Protein AF-A0A941BBT6-F1 (afdb_monomer)

Structure (mmCIF, N/CA/C/O backbone):
data_AF-A0A941BBT6-F1
#
_entry.id   AF-A0A941BBT6-F1
#
loop_
_atom_site.group_PDB
_atom_site.id
_atom_site.type_symbol
_atom_site.label_atom_id
_atom_site.label_alt_id
_atom_site.label_comp_id
_atom_site.label_asym_id
_atom_site.label_entity_id
_atom_site.label_seq_id
_atom_site.pdbx_PDB_ins_code
_atom_site.Cartn_x
_atom_site.Cartn_y
_atom_site.Cartn_z
_atom_site.occupancy
_atom_site.B_iso_or_equiv
_atom_site.auth_seq_id
_atom_site.auth_comp_id
_atom_site.auth_asym_id
_atom_site.auth_atom_id
_atom_site.pdbx_PDB_model_num
ATOM 1 N N . MET A 1 1 ? -10.716 -25.939 -9.900 1.00 38.97 1 MET A N 1
ATOM 2 C CA . MET A 1 1 ? -11.541 -24.718 -10.012 1.00 38.97 1 MET A CA 1
ATOM 3 C C . MET A 1 1 ? -10.768 -23.568 -9.380 1.00 38.97 1 MET A C 1
ATOM 5 O O . MET A 1 1 ? -10.676 -23.561 -8.158 1.00 38.97 1 MET A O 1
ATOM 9 N N . PRO A 1 2 ? -10.137 -22.653 -10.133 1.00 41.41 2 PRO A N 1
ATOM 10 C CA . PRO A 1 2 ? -9.579 -21.459 -9.519 1.00 41.41 2 PRO A CA 1
ATOM 11 C C . PRO A 1 2 ? -10.737 -20.500 -9.250 1.00 41.41 2 PRO A C 1
ATOM 13 O O . PRO A 1 2 ? -11.488 -20.147 -10.160 1.00 41.41 2 PRO A O 1
ATOM 16 N N . ALA A 1 3 ? -10.931 -20.141 -7.984 1.00 38.31 3 ALA A N 1
ATOM 17 C CA . ALA A 1 3 ? -11.857 -19.087 -7.617 1.00 38.31 3 ALA A CA 1
ATOM 18 C C . ALA A 1 3 ? -11.416 -17.813 -8.347 1.00 38.31 3 ALA A C 1
ATOM 20 O O . ALA A 1 3 ? -10.337 -17.286 -8.084 1.00 38.31 3 ALA A O 1
ATOM 21 N N . THR A 1 4 ? -12.227 -17.352 -9.299 1.00 43.25 4 THR A N 1
ATOM 22 C CA . THR A 1 4 ? -12.082 -16.028 -9.906 1.00 43.25 4 THR A CA 1
ATOM 23 C C . THR A 1 4 ? -11.907 -15.012 -8.782 1.00 43.25 4 THR A C 1
ATOM 25 O O . THR A 1 4 ? -12.713 -15.059 -7.841 1.00 43.25 4 THR A O 1
ATOM 28 N N . PRO A 1 5 ? -10.904 -14.116 -8.836 1.00 41.47 5 PRO A N 1
ATOM 29 C CA . PRO A 1 5 ? -10.801 -13.039 -7.866 1.00 41.47 5 PRO A CA 1
ATOM 30 C C . PRO A 1 5 ? -12.122 -12.284 -7.937 1.00 41.47 5 PRO A C 1
ATOM 32 O O . PRO A 1 5 ? -12.458 -11.693 -8.964 1.00 41.47 5 PRO A O 1
ATOM 35 N N . ARG A 1 6 ? -12.944 -12.427 -6.889 1.00 46.12 6 ARG A N 1
ATOM 36 C CA . ARG A 1 6 ? -14.226 -11.740 -6.824 1.00 46.12 6 ARG A CA 1
ATOM 37 C C . ARG A 1 6 ? -13.885 -10.270 -6.923 1.00 46.12 6 ARG A C 1
ATOM 39 O O . ARG A 1 6 ? -13.145 -9.766 -6.084 1.00 46.12 6 ARG A O 1
ATOM 46 N N . TYR A 1 7 ? -14.373 -9.648 -7.988 1.00 41.75 7 TYR A N 1
ATOM 47 C CA . TYR A 1 7 ? -14.387 -8.213 -8.182 1.00 41.75 7 TYR A CA 1
ATOM 48 C C . TYR A 1 7 ? -14.845 -7.579 -6.867 1.00 41.75 7 TYR A C 1
ATOM 50 O O . TY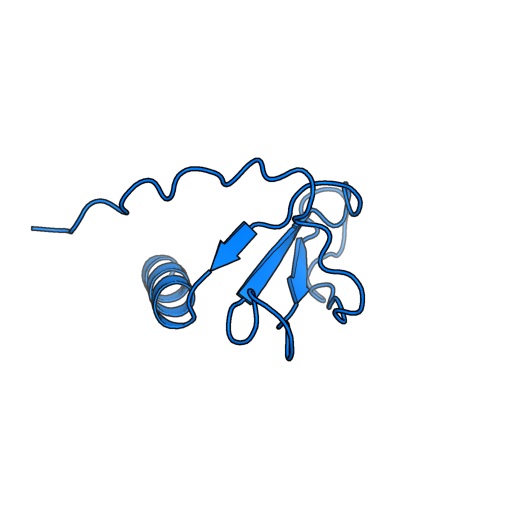R A 1 7 ? -16.024 -7.634 -6.517 1.00 41.75 7 TYR A O 1
ATOM 58 N N . VAL A 1 8 ? -13.886 -7.092 -6.080 1.00 51.00 8 VAL A N 1
ATOM 59 C CA . VAL A 1 8 ? -14.181 -6.289 -4.902 1.00 51.00 8 VAL A CA 1
ATOM 60 C C . VAL A 1 8 ? -14.693 -4.994 -5.509 1.00 51.00 8 VAL A C 1
ATOM 62 O O . VAL A 1 8 ? -13.935 -4.390 -6.274 1.00 51.00 8 VAL A O 1
ATOM 65 N N . PRO A 1 9 ? -15.959 -4.601 -5.278 1.00 39.59 9 PRO A N 1
ATOM 66 C CA . PRO A 1 9 ? -16.462 -3.349 -5.807 1.00 39.59 9 PRO A CA 1
ATOM 67 C C . PRO A 1 9 ? -15.468 -2.293 -5.366 1.00 39.59 9 PRO A C 1
ATOM 69 O O . PRO A 1 9 ? -15.227 -2.146 -4.162 1.00 39.59 9 PRO A O 1
ATOM 72 N N . SER A 1 10 ? -14.827 -1.647 -6.341 1.00 43.47 10 SER A N 1
ATOM 73 C CA . SER A 1 10 ? -14.001 -0.478 -6.109 1.00 43.47 10 SER A CA 1
ATOM 74 C C . SER A 1 10 ? -14.859 0.436 -5.260 1.00 43.47 10 SER A C 1
ATOM 76 O O . SER A 1 10 ? -15.865 0.972 -5.722 1.00 43.47 10 SER A O 1
ATOM 78 N N . SER A 1 11 ? -14.542 0.490 -3.971 1.00 43.47 11 SER A N 1
ATOM 79 C CA . SER A 1 11 ? -15.232 1.362 -3.050 1.00 43.47 11 SER A CA 1
ATOM 80 C C . SER A 1 11 ? -14.735 2.743 -3.416 1.00 43.47 11 SER A C 1
ATOM 82 O O . SER A 1 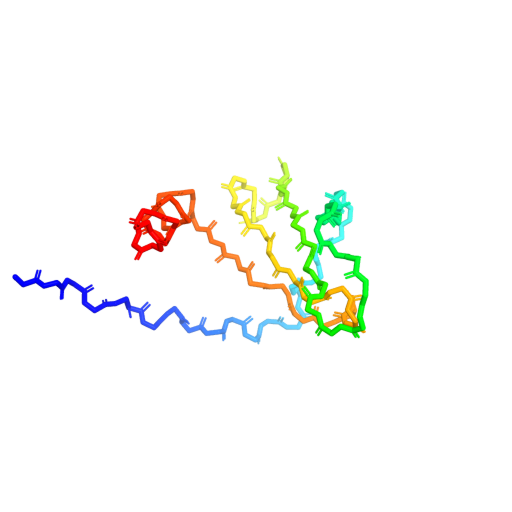11 ? -13.786 3.248 -2.827 1.00 43.47 11 SER A O 1
ATOM 84 N N . THR A 1 12 ? -15.362 3.338 -4.429 1.00 44.59 12 THR A N 1
ATOM 85 C CA . THR A 1 12 ? -15.369 4.775 -4.668 1.00 44.59 12 THR A CA 1
ATOM 86 C C . THR A 1 12 ? -16.152 5.391 -3.512 1.00 44.59 12 THR A C 1
ATOM 88 O O . THR A 1 12 ? -17.255 5.899 -3.665 1.00 44.59 12 THR A O 1
ATOM 91 N N . HIS A 1 13 ? -15.609 5.253 -2.305 1.00 47.09 13 HIS A N 1
ATOM 92 C CA . HIS A 1 13 ? -15.929 6.123 -1.203 1.00 47.09 13 HIS A CA 1
ATOM 93 C C . HIS A 1 13 ? -14.980 7.312 -1.349 1.00 47.09 13 HIS A C 1
ATOM 95 O O . HIS A 1 13 ? -13.765 7.096 -1.388 1.00 47.09 13 HIS A O 1
ATOM 101 N N . PRO A 1 14 ? -15.479 8.558 -1.376 1.00 44.84 14 PRO A N 1
ATOM 102 C CA . PRO A 1 14 ? -14.653 9.770 -1.355 1.00 44.84 14 PRO A CA 1
ATOM 103 C C . PRO A 1 14 ? -13.866 9.957 -0.031 1.00 44.84 14 PRO A C 1
ATOM 105 O O . PRO A 1 14 ? -13.533 11.068 0.359 1.00 44.84 14 PRO A O 1
ATOM 108 N N . SER A 1 15 ? -13.557 8.866 0.678 1.00 47.44 15 SER A N 1
ATOM 109 C CA . SER A 1 15 ? -12.938 8.818 2.006 1.00 47.44 15 SER A CA 1
ATOM 110 C C . SER A 1 15 ? -11.777 7.819 2.091 1.00 47.44 15 SER A C 1
ATOM 112 O O . SER A 1 15 ? -11.249 7.599 3.176 1.00 47.44 15 SER A O 1
ATOM 114 N N . ALA A 1 16 ? -11.328 7.229 0.974 1.00 55.97 16 ALA A N 1
ATOM 115 C CA . ALA A 1 16 ? -10.122 6.387 0.929 1.00 55.97 16 ALA A CA 1
ATOM 116 C C . ALA A 1 16 ? -8.812 7.191 1.088 1.00 55.97 16 ALA A C 1
ATOM 118 O O . ALA A 1 16 ? -7.730 6.716 0.741 1.00 55.97 16 ALA A O 1
ATOM 119 N N . HIS A 1 17 ? -8.885 8.408 1.629 1.00 59.94 17 HIS A N 1
ATOM 120 C CA . HIS A 1 17 ? -7.707 9.071 2.141 1.00 59.94 17 HIS A CA 1
ATOM 121 C C . HIS A 1 17 ? -7.252 8.325 3.396 1.00 59.94 17 HIS A C 1
ATOM 123 O O . HIS A 1 17 ? -7.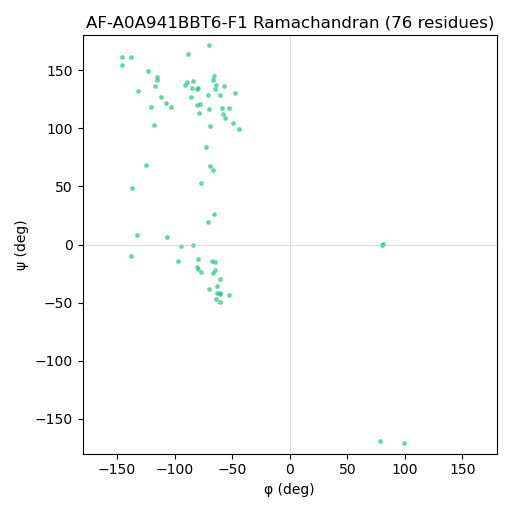804 8.469 4.486 1.00 59.94 17 HIS A O 1
ATOM 129 N N . LEU A 1 18 ? -6.216 7.510 3.220 1.00 64.81 18 LEU A N 1
ATOM 130 C CA . LEU A 1 18 ? -5.452 6.879 4.290 1.00 64.81 18 LEU A CA 1
ATOM 131 C C . LEU A 1 18 ? -4.650 7.957 5.043 1.00 64.81 18 LEU A C 1
ATOM 133 O O . LEU A 1 18 ? -3.426 8.047 4.937 1.00 64.81 18 LEU A O 1
ATOM 137 N N . HIS A 1 19 ? -5.365 8.832 5.752 1.00 65.44 19 HIS A N 1
ATOM 138 C CA . HIS A 1 19 ? -4.796 9.898 6.564 1.00 65.44 19 HIS A CA 1
ATOM 139 C C . HIS A 1 19 ? -4.002 9.295 7.729 1.00 65.44 19 HIS A C 1
ATOM 141 O O . HIS A 1 19 ? -4.467 8.376 8.396 1.00 65.44 19 HIS A O 1
ATOM 147 N N . GLY A 1 20 ? -2.793 9.807 7.966 1.00 71.25 20 GLY A N 1
ATOM 148 C CA . GLY A 1 20 ? -1.936 9.366 9.073 1.00 71.25 20 GLY A CA 1
ATOM 149 C C . GLY A 1 20 ? -1.163 8.065 8.833 1.00 71.25 20 GLY A C 1
ATOM 150 O O . GLY A 1 20 ? -0.376 7.670 9.687 1.00 71.25 20 GLY A O 1
ATOM 151 N N . VAL A 1 21 ? -1.318 7.415 7.675 1.00 83.56 21 VAL A N 1
ATOM 152 C CA . VAL A 1 21 ? -0.591 6.174 7.385 1.00 83.56 21 VAL A CA 1
ATOM 153 C C . VAL A 1 21 ? 0.797 6.477 6.814 1.00 83.56 21 VAL A C 1
ATOM 155 O O . VAL A 1 21 ? 0.954 7.307 5.914 1.00 83.56 21 VAL A O 1
ATOM 158 N N . ARG A 1 22 ? 1.827 5.786 7.320 1.00 87.44 22 ARG A N 1
ATOM 159 C CA . ARG A 1 22 ? 3.200 5.922 6.817 1.00 87.44 22 ARG A CA 1
ATOM 160 C C . ARG A 1 22 ? 3.398 5.128 5.527 1.00 87.44 22 ARG A C 1
ATOM 162 O O . ARG A 1 22 ? 3.399 3.897 5.545 1.00 87.44 22 ARG A O 1
ATOM 169 N N . TRP A 1 23 ? 3.615 5.850 4.432 1.00 88.88 23 TRP A N 1
ATOM 170 C CA . TRP A 1 23 ? 3.924 5.284 3.122 1.00 88.88 23 TRP A CA 1
ATOM 171 C C . TRP A 1 23 ? 5.410 4.983 2.961 1.00 88.88 23 TRP A C 1
ATOM 173 O O . TRP A 1 23 ? 6.275 5.759 3.366 1.00 88.88 23 TRP A O 1
ATOM 183 N N . TRP A 1 24 ? 5.687 3.856 2.319 1.00 88.31 24 TR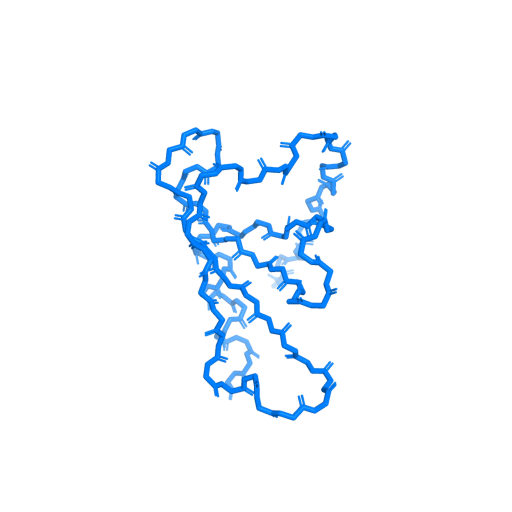P A N 1
ATOM 184 C CA . TRP A 1 24 ? 7.021 3.370 2.018 1.00 88.31 24 TRP A CA 1
ATOM 185 C C . TRP A 1 24 ? 7.184 3.224 0.521 1.00 88.31 24 TRP A C 1
ATOM 187 O O . TRP A 1 24 ? 6.501 2.418 -0.116 1.00 88.31 24 TRP A O 1
ATOM 197 N N . ARG A 1 25 ? 8.122 3.982 -0.032 1.00 85.44 25 ARG A N 1
ATOM 198 C CA . ARG A 1 25 ? 8.507 3.861 -1.431 1.00 85.44 25 ARG A CA 1
ATOM 199 C C . ARG A 1 25 ? 9.456 2.684 -1.609 1.00 85.44 25 ARG A C 1
ATOM 201 O O . ARG A 1 25 ? 10.406 2.528 -0.844 1.00 85.44 25 ARG A O 1
ATOM 208 N N . SER A 1 26 ? 9.223 1.872 -2.637 1.00 77.44 26 SER A N 1
ATOM 209 C CA . SER A 1 26 ? 10.141 0.783 -2.983 1.00 77.44 26 SER A CA 1
ATOM 210 C C . SER A 1 26 ? 11.504 1.331 -3.416 1.00 77.44 26 SER A C 1
ATOM 212 O O . SER A 1 26 ? 11.562 2.246 -4.238 1.00 77.44 26 SER A O 1
ATOM 214 N N . SER A 1 27 ? 12.598 0.723 -2.952 1.00 74.31 27 SER A N 1
ATOM 215 C CA . SER A 1 27 ? 13.966 1.039 -3.400 1.00 74.31 27 SER A CA 1
ATOM 216 C C . SER A 1 27 ? 14.220 0.701 -4.873 1.00 74.31 27 SER A C 1
ATOM 218 O O . SER A 1 27 ? 15.186 1.184 -5.452 1.00 74.31 27 SER A O 1
ATOM 220 N N . ARG A 1 28 ? 13.339 -0.096 -5.496 1.00 71.25 28 ARG A N 1
ATOM 221 C CA . ARG A 1 28 ? 13.343 -0.382 -6.941 1.00 71.25 28 ARG A CA 1
ATOM 222 C C . ARG A 1 28 ? 12.627 0.689 -7.766 1.00 71.25 28 ARG A C 1
ATOM 224 O O . ARG A 1 28 ? 12.569 0.577 -8.985 1.00 71.25 28 ARG A O 1
ATOM 231 N N . SER A 1 29 ? 12.097 1.723 -7.112 1.00 68.19 29 SER A N 1
ATOM 232 C CA . SER A 1 29 ? 11.539 2.919 -7.753 1.00 68.19 29 SER A CA 1
ATOM 233 C C . SER A 1 29 ? 12.668 3.847 -8.216 1.00 68.19 29 SER A C 1
ATOM 235 O O . SER A 1 29 ? 12.731 5.014 -7.834 1.00 68.19 29 SER A O 1
ATOM 237 N N . THR A 1 30 ? 13.609 3.298 -8.983 1.00 61.97 30 THR A N 1
ATOM 238 C CA . THR A 1 30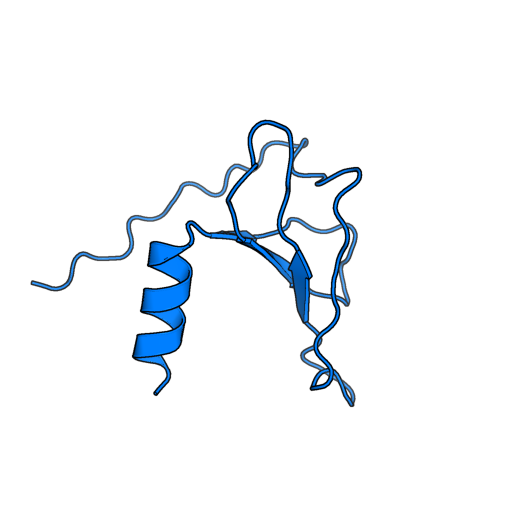 ? 14.728 4.014 -9.594 1.00 61.97 30 THR A CA 1
ATOM 239 C C . THR A 1 30 ? 14.458 4.130 -11.094 1.00 61.97 30 THR A C 1
ATOM 241 O O . THR A 1 30 ? 14.253 3.136 -11.786 1.00 61.97 30 THR A O 1
ATOM 244 N N . GLY A 1 31 ? 14.407 5.358 -11.613 1.00 63.34 31 GLY A N 1
ATOM 245 C CA . GLY A 1 31 ? 14.117 5.621 -13.027 1.00 63.34 31 GLY A CA 1
ATOM 246 C C . GLY A 1 31 ? 12.668 6.027 -13.318 1.00 63.34 31 GLY A C 1
ATOM 247 O O . GLY A 1 31 ? 11.900 6.363 -12.421 1.00 63.34 31 GLY A O 1
ATOM 248 N N . MET A 1 32 ? 12.322 6.078 -14.610 1.00 59.50 32 MET A N 1
ATOM 249 C CA . MET A 1 32 ? 11.297 7.009 -15.088 1.00 59.50 32 MET A CA 1
ATOM 250 C C . MET A 1 32 ? 9.837 6.593 -14.855 1.00 59.50 32 MET A C 1
ATOM 252 O O . MET A 1 32 ? 9.011 7.494 -14.901 1.00 59.50 32 MET A O 1
ATOM 256 N N . ASN A 1 33 ? 9.440 5.320 -14.642 1.00 60.09 33 ASN A N 1
ATOM 257 C CA . ASN A 1 33 ? 8.024 5.000 -14.924 1.00 60.09 33 ASN A CA 1
ATOM 258 C C . ASN A 1 33 ? 7.135 4.121 -14.032 1.00 60.09 33 ASN A C 1
ATOM 260 O O . ASN A 1 33 ? 5.932 4.212 -14.246 1.00 60.09 33 ASN A O 1
ATOM 264 N N . ASN A 1 34 ? 7.599 3.401 -13.008 1.00 66.00 34 ASN A N 1
ATOM 265 C CA . ASN A 1 34 ? 6.727 2.444 -12.286 1.00 66.00 34 ASN A CA 1
ATOM 266 C C . ASN A 1 34 ? 6.891 2.499 -10.757 1.00 66.00 34 ASN A C 1
ATOM 268 O O . ASN A 1 34 ? 7.120 1.481 -10.104 1.00 66.00 34 ASN A O 1
ATOM 272 N N . CYS A 1 35 ? 6.854 3.700 -10.185 1.00 83.50 35 CYS A N 1
ATOM 273 C CA . CYS A 1 35 ? 7.096 3.899 -8.759 1.00 83.50 35 CYS A CA 1
ATOM 274 C C . CYS A 1 35 ? 5.836 3.571 -7.951 1.00 83.50 35 CYS A C 1
ATOM 276 O O . CYS A 1 35 ? 4.812 4.231 -8.102 1.00 83.50 35 CYS A O 1
ATOM 278 N N . VAL A 1 36 ? 5.922 2.596 -7.050 1.00 86.00 36 VAL A N 1
ATOM 279 C CA . VAL A 1 36 ? 4.824 2.232 -6.145 1.00 86.00 36 VAL A CA 1
ATOM 280 C C . VAL A 1 36 ? 5.203 2.502 -4.695 1.00 86.00 36 VAL A C 1
ATOM 282 O O . VAL A 1 36 ? 6.350 2.311 -4.273 1.00 86.00 36 VAL A O 1
ATOM 285 N N . GLU A 1 37 ? 4.208 2.933 -3.931 1.00 89.50 37 GLU A N 1
ATOM 286 C CA . GLU A 1 37 ? 4.291 3.116 -2.489 1.00 89.50 37 GLU A CA 1
ATOM 287 C C . GLU A 1 37 ? 3.345 2.140 -1.797 1.00 89.50 37 GLU A C 1
ATOM 289 O O . GLU A 1 37 ? 2.238 1.876 -2.268 1.00 89.50 37 GLU A O 1
ATOM 294 N N . THR A 1 38 ? 3.789 1.606 -0.663 1.00 91.06 38 THR A N 1
ATOM 295 C CA . THR A 1 38 ? 2.994 0.684 0.152 1.00 91.06 38 THR A CA 1
ATOM 296 C C . THR A 1 38 ? 2.849 1.205 1.567 1.00 91.06 38 THR A C 1
ATOM 298 O O . THR A 1 38 ? 3.743 1.881 2.077 1.00 91.06 38 THR A O 1
ATOM 301 N N . ALA A 1 39 ? 1.742 0.886 2.220 1.00 91.38 39 ALA A N 1
ATOM 302 C CA . ALA A 1 39 ? 1.524 1.239 3.610 1.00 91.38 39 ALA A CA 1
ATOM 303 C C . ALA A 1 39 ? 0.725 0.155 4.332 1.00 91.38 39 ALA A C 1
ATOM 305 O O . ALA A 1 39 ? -0.037 -0.593 3.721 1.00 91.38 39 ALA A O 1
ATOM 306 N N . ARG A 1 40 ? 0.900 0.073 5.650 1.00 90.62 40 ARG A N 1
ATOM 307 C CA . ARG A 1 40 ? 0.101 -0.789 6.524 1.00 90.62 40 ARG A CA 1
ATOM 308 C C . ARG A 1 40 ? -0.640 0.109 7.507 1.00 90.62 40 ARG A C 1
ATOM 310 O O . ARG A 1 40 ? 0.008 0.617 8.421 1.00 90.62 40 ARG A O 1
ATOM 317 N N . PRO A 1 41 ? -1.942 0.360 7.299 1.00 88.25 41 PRO A N 1
ATOM 318 C CA . PRO A 1 41 ? -2.755 1.060 8.278 1.00 88.25 41 PRO A CA 1
ATOM 319 C C . PRO A 1 41 ? -2.779 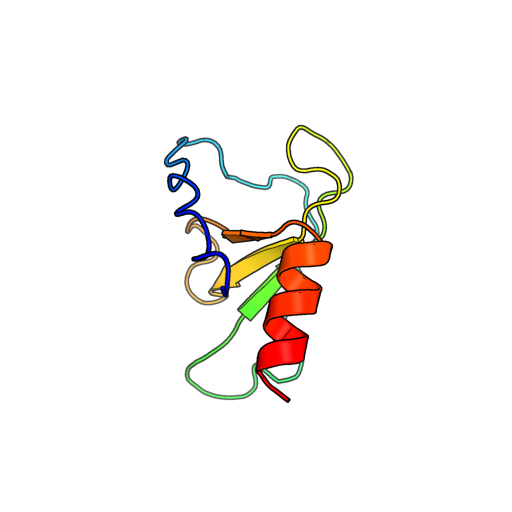0.256 9.578 1.00 88.25 41 PRO A C 1
ATOM 321 O O . PRO A 1 41 ? -3.031 -0.951 9.579 1.00 88.25 41 PRO A O 1
ATOM 324 N N . ASP A 1 42 ? -2.476 0.929 10.677 1.00 87.12 42 ASP A N 1
ATOM 325 C CA . ASP A 1 42 ? -2.437 0.374 12.031 1.00 87.12 42 ASP A CA 1
ATOM 326 C C . ASP A 1 42 ? -3.731 0.643 12.812 1.00 87.12 42 ASP A C 1
ATOM 328 O O . ASP A 1 42 ? -3.982 0.021 13.841 1.00 87.12 42 ASP A O 1
ATOM 332 N N . SER A 1 43 ? -4.569 1.548 12.311 1.00 83.12 43 SER A N 1
ATOM 333 C CA . SER A 1 43 ? -5.763 2.045 12.980 1.00 83.12 43 SER A CA 1
ATOM 334 C C . SER A 1 43 ? -6.887 2.355 11.985 1.00 83.12 43 SER A C 1
ATOM 336 O O . SER A 1 43 ? -6.673 2.493 10.777 1.00 83.12 43 SER A O 1
ATOM 338 N N . GLY A 1 44 ? -8.118 2.432 12.497 1.00 84.81 44 GLY A N 1
ATOM 339 C CA . GLY A 1 44 ? -9.309 2.724 11.700 1.00 84.81 44 GLY A CA 1
ATOM 340 C C . GLY A 1 44 ? -9.853 1.527 10.901 1.00 84.81 44 GLY A C 1
ATOM 341 O O . GLY A 1 44 ? -9.437 0.387 11.109 1.00 84.81 44 GLY A O 1
ATOM 342 N N . PRO A 1 45 ? -10.803 1.769 9.978 1.00 84.12 45 PRO A N 1
ATOM 343 C CA . PRO A 1 45 ? -11.542 0.711 9.275 1.00 84.12 45 PRO A CA 1
ATOM 344 C C . PRO A 1 45 ? -10.680 -0.120 8.315 1.00 84.12 45 PRO A C 1
ATOM 346 O O . PRO A 1 45 ? -11.103 -1.182 7.867 1.00 84.12 45 PRO A O 1
ATOM 349 N N . TRP A 1 46 ? -9.474 0.354 8.002 1.00 85.38 46 TRP A N 1
ATOM 350 C CA . TRP A 1 46 ? -8.541 -0.286 7.074 1.00 85.38 46 TRP A CA 1
ATOM 351 C C . TRP A 1 46 ? -7.359 -0.955 7.787 1.00 85.38 46 TRP A C 1
ATOM 353 O O . TRP A 1 46 ? -6.421 -1.405 7.126 1.00 85.38 46 TRP A O 1
ATOM 363 N N . ALA A 1 47 ? -7.384 -0.998 9.124 1.00 87.62 47 ALA A N 1
ATOM 364 C CA . ALA A 1 47 ? -6.331 -1.605 9.924 1.00 87.62 47 ALA A CA 1
ATOM 365 C C . ALA A 1 47 ? -6.118 -3.079 9.545 1.00 87.62 47 ALA A C 1
ATOM 367 O O . ALA A 1 47 ? -7.069 -3.838 9.359 1.00 87.62 47 ALA A O 1
ATOM 368 N N . GLY A 1 48 ? -4.853 -3.485 9.427 1.00 87.19 48 GLY A N 1
ATOM 369 C CA . GLY A 1 48 ? -4.484 -4.859 9.065 1.00 87.19 48 GLY A CA 1
ATOM 370 C C . GLY A 1 48 ? -4.542 -5.175 7.566 1.00 87.19 48 GLY A C 1
ATOM 371 O O . GLY A 1 48 ? -4.213 -6.295 7.171 1.00 87.19 48 GLY A O 1
ATOM 372 N N . LEU A 1 49 ? -4.905 -4.205 6.722 1.00 90.94 49 LEU A N 1
ATOM 373 C CA . LEU A 1 49 ? -4.792 -4.317 5.268 1.00 90.94 49 LEU A CA 1
ATOM 374 C C . LEU A 1 49 ? -3.416 -3.840 4.777 1.00 90.94 49 LEU A C 1
ATOM 376 O O . LEU A 1 49 ? -2.670 -3.154 5.478 1.00 90.94 49 LEU A O 1
ATOM 380 N N . LEU A 1 50 ? -3.079 -4.199 3.541 1.00 91.81 50 LEU A N 1
ATOM 381 C CA . LEU A 1 50 ? -1.949 -3.642 2.810 1.00 91.81 50 LEU A CA 1
ATOM 382 C C . LEU A 1 50 ? -2.465 -2.639 1.781 1.00 91.81 50 LEU A C 1
ATOM 384 O O . LEU A 1 50 ? -3.191 -3.010 0.862 1.00 91.81 50 LEU A O 1
ATOM 388 N N . ALA A 1 51 ? -2.060 -1.384 1.923 1.00 91.62 51 ALA A N 1
ATOM 389 C CA . ALA A 1 51 ? -2.344 -0.339 0.958 1.00 91.62 51 ALA A CA 1
ATOM 390 C C . ALA A 1 51 ? -1.226 -0.247 -0.086 1.00 91.62 51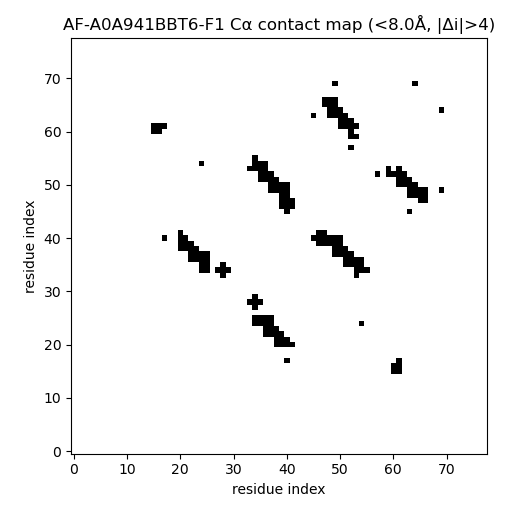 ALA A C 1
ATOM 392 O O . ALA A 1 51 ? -0.047 -0.279 0.269 1.00 91.62 51 ALA A O 1
ATOM 393 N N . VAL A 1 52 ? -1.594 -0.090 -1.355 1.00 89.94 52 VAL A N 1
ATOM 394 C CA . VAL A 1 52 ? -0.680 0.127 -2.482 1.00 89.94 52 VAL A CA 1
ATOM 395 C C . VAL A 1 52 ? -1.198 1.296 -3.310 1.00 89.94 52 VAL A C 1
ATOM 397 O O . VAL A 1 52 ? -2.380 1.333 -3.648 1.00 89.94 52 VAL A O 1
ATOM 400 N N . ARG A 1 53 ? -0.327 2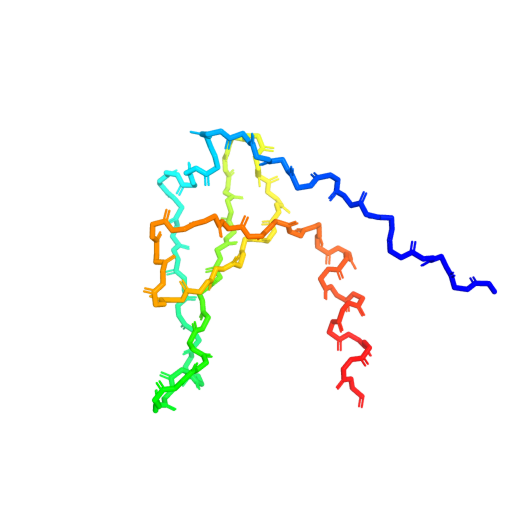.244 -3.657 1.00 89.38 53 ARG A N 1
ATOM 401 C CA . ARG A 1 53 ? -0.664 3.354 -4.558 1.00 89.38 53 ARG A CA 1
ATOM 402 C C . ARG A 1 53 ? 0.451 3.638 -5.557 1.00 89.38 53 ARG A C 1
ATOM 404 O O . ARG A 1 53 ? 1.608 3.267 -5.334 1.00 89.38 53 ARG A O 1
ATOM 411 N N . ASP A 1 54 ? 0.094 4.344 -6.623 1.00 85.62 54 ASP A N 1
ATOM 412 C CA . ASP A 1 54 ? 1.067 4.950 -7.525 1.00 85.62 54 ASP A CA 1
ATOM 413 C C . ASP A 1 54 ? 1.751 6.127 -6.814 1.00 85.62 54 ASP A C 1
ATOM 415 O O . ASP A 1 54 ? 1.096 7.011 -6.264 1.00 85.62 54 ASP A O 1
ATOM 419 N N . SER A 1 55 ? 3.084 6.144 -6.813 1.00 83.94 55 SER A N 1
ATOM 420 C CA . SER A 1 55 ? 3.845 7.262 -6.238 1.00 83.94 55 SER A CA 1
ATOM 421 C C . SER A 1 55 ? 3.656 8.552 -7.038 1.00 83.94 55 SER A C 1
ATOM 423 O O . SER A 1 55 ? 3.870 9.636 -6.498 1.00 83.94 55 SER A O 1
ATOM 425 N N . LYS A 1 56 ? 3.302 8.443 -8.326 1.00 82.06 56 LYS A N 1
ATOM 426 C CA . LYS A 1 56 ? 3.077 9.588 -9.217 1.00 82.06 56 LYS A CA 1
ATOM 427 C C . LYS A 1 56 ? 1.731 10.267 -8.973 1.00 82.06 56 LYS A C 1
ATOM 429 O O . LYS A 1 56 ? 1.609 11.453 -9.259 1.00 82.06 56 LYS A O 1
ATOM 434 N N . ASP A 1 57 ? 0.767 9.544 -8.410 1.00 82.56 57 ASP A N 1
ATOM 435 C CA . ASP A 1 57 ? -0.544 10.066 -8.029 1.00 82.56 57 ASP A CA 1
ATOM 436 C C . ASP A 1 57 ? -0.820 9.778 -6.548 1.00 82.56 57 ASP A C 1
ATOM 438 O O . ASP A 1 57 ? -1.669 8.971 -6.172 1.00 82.56 57 ASP A O 1
ATOM 442 N N . ALA A 1 58 ? -0.062 10.448 -5.676 1.00 82.19 58 ALA A N 1
ATOM 443 C CA . ALA A 1 58 ? -0.189 10.293 -4.227 1.00 82.19 58 ALA A CA 1
ATOM 444 C C . ALA A 1 58 ? -1.551 10.771 -3.676 1.00 82.19 58 ALA A C 1
ATOM 446 O O . ALA A 1 58 ? -1.934 10.365 -2.574 1.00 82.19 58 ALA A O 1
ATOM 447 N N . SER A 1 59 ? -2.250 11.639 -4.416 1.00 80.25 59 SER A N 1
ATOM 448 C CA . SER A 1 59 ? -3.622 12.088 -4.139 1.00 80.25 59 SER A CA 1
ATOM 449 C C . SER A 1 59 ? -4.689 11.098 -4.597 1.00 80.25 59 SER A C 1
ATOM 451 O O . SER A 1 59 ? -5.824 11.177 -4.129 1.00 80.25 59 SER A O 1
ATOM 453 N N . GLY A 1 60 ? -4.333 10.199 -5.510 1.00 80.56 60 GLY A N 1
ATOM 454 C CA . GLY A 1 60 ? -5.216 9.190 -6.058 1.00 80.56 60 GLY A CA 1
ATOM 455 C C . GLY A 1 60 ? -5.586 8.099 -5.049 1.00 80.56 60 GLY A C 1
ATOM 456 O O . GLY A 1 60 ? -5.049 8.026 -3.936 1.00 80.56 60 GLY A O 1
ATOM 457 N N . PRO A 1 61 ? -6.531 7.224 -5.424 1.00 83.75 61 PRO A N 1
ATOM 458 C CA . PRO A 1 61 ? -6.990 6.148 -4.561 1.00 83.75 61 PRO A CA 1
ATOM 459 C C . PRO A 1 61 ? -5.892 5.106 -4.320 1.00 83.75 61 PRO A C 1
ATOM 461 O O . PRO A 1 61 ? -5.158 4.713 -5.227 1.00 83.75 61 PRO A O 1
ATOM 464 N N . ALA A 1 62 ? -5.833 4.597 -3.091 1.00 88.62 62 ALA A N 1
ATOM 465 C CA . ALA A 1 62 ? -5.031 3.430 -2.759 1.00 88.62 62 ALA A CA 1
ATOM 466 C C .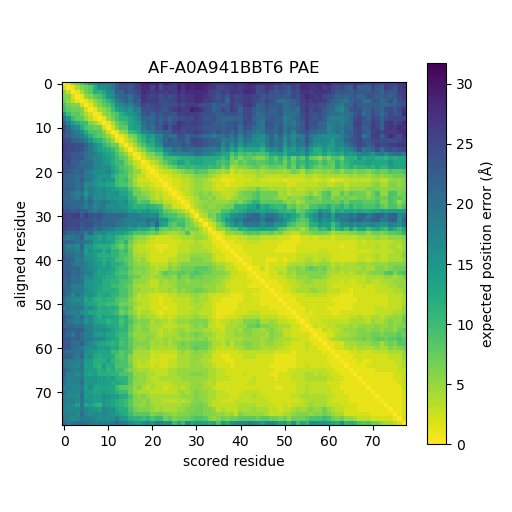 ALA A 1 62 ? -5.834 2.138 -2.958 1.00 88.62 62 ALA A C 1
ATOM 468 O O . ALA A 1 62 ? -7.004 2.049 -2.579 1.00 88.62 62 ALA A O 1
ATOM 469 N N . LEU A 1 63 ? -5.181 1.107 -3.488 1.00 89.62 63 LEU A N 1
ATOM 470 C CA . LEU A 1 63 ? -5.696 -0.257 -3.489 1.00 89.62 63 LEU A CA 1
ATOM 471 C C . LEU A 1 63 ? -5.427 -0.900 -2.129 1.00 89.62 63 LEU A C 1
ATOM 473 O O . LEU A 1 63 ? -4.315 -0.809 -1.616 1.00 89.62 63 LEU A O 1
ATOM 477 N N . LEU A 1 64 ? -6.429 -1.569 -1.563 1.00 91.00 64 LEU A N 1
ATOM 478 C CA . LEU A 1 64 ? -6.328 -2.259 -0.279 1.00 91.00 64 LEU A CA 1
ATOM 479 C C . LEU A 1 64 ? -6.414 -3.772 -0.480 1.00 91.00 64 LEU A C 1
ATOM 481 O O . LEU A 1 64 ? -7.365 -4.278 -1.072 1.00 91.00 64 LEU A O 1
ATOM 485 N N . PHE A 1 65 ? -5.436 -4.494 0.058 1.00 90.38 65 PHE A N 1
ATOM 486 C CA . PHE A 1 65 ? -5.345 -5.947 -0.012 1.00 90.38 65 PHE A CA 1
ATOM 487 C C . PHE A 1 65 ? -5.419 -6.557 1.384 1.00 90.38 65 PHE A C 1
ATOM 489 O O . PHE A 1 65 ? -4.736 -6.114 2.308 1.00 90.38 65 PHE A O 1
ATOM 496 N N . ALA A 1 66 ? -6.195 -7.630 1.530 1.00 90.62 66 ALA A N 1
ATOM 497 C CA . ALA A 1 66 ? -6.035 -8.515 2.677 1.00 90.62 66 ALA A CA 1
ATOM 498 C C . ALA A 1 66 ? -4.655 -9.204 2.601 1.00 90.62 66 ALA A C 1
ATOM 500 O O . ALA A 1 66 ? -4.231 -9.557 1.495 1.00 90.62 66 ALA A O 1
ATOM 501 N N . PRO A 1 67 ? -3.976 -9.473 3.732 1.00 89.56 67 PRO A N 1
ATOM 502 C CA . PRO A 1 67 ? -2.653 -10.103 3.724 1.00 89.56 67 PRO A CA 1
ATOM 503 C C . PRO A 1 67 ? -2.604 -11.408 2.918 1.00 89.56 67 PRO A C 1
ATOM 505 O O . PRO A 1 67 ? -1.721 -11.586 2.090 1.00 89.56 67 PRO A O 1
ATOM 508 N N . ALA A 1 68 ? -3.610 -12.276 3.068 1.00 89.94 68 ALA A N 1
ATOM 509 C CA . ALA A 1 68 ? -3.684 -13.536 2.325 1.00 89.94 68 ALA A CA 1
ATOM 510 C C . ALA A 1 68 ? -3.809 -13.339 0.801 1.00 89.94 68 ALA A C 1
ATOM 512 O O . ALA A 1 68 ? -3.241 -14.108 0.029 1.00 89.94 68 ALA A O 1
ATOM 513 N N . ALA A 1 69 ? -4.530 -12.303 0.359 1.00 91.19 69 ALA A N 1
ATOM 514 C CA . ALA A 1 69 ? -4.650 -11.978 -1.061 1.00 91.19 69 ALA A CA 1
ATOM 515 C C . ALA A 1 69 ? -3.327 -11.444 -1.626 1.00 91.19 69 ALA A C 1
ATOM 517 O O . ALA A 1 69 ? -2.958 -11.789 -2.746 1.00 91.19 69 ALA A O 1
ATOM 518 N N . TRP A 1 70 ? -2.601 -10.644 -0.840 1.00 91.81 70 TRP A N 1
ATOM 519 C CA . TRP A 1 70 ? -1.277 -10.158 -1.216 1.00 91.81 70 TRP A CA 1
ATOM 520 C C . TRP A 1 70 ? -0.259 -11.296 -1.352 1.00 91.81 70 TRP A C 1
ATOM 522 O O . TRP A 1 70 ? 0.426 -11.383 -2.367 1.00 91.81 70 TRP A O 1
ATOM 532 N N . GLU A 1 71 ? -0.206 -12.210 -0.381 1.00 91.06 71 GLU A N 1
ATOM 533 C CA . GLU A 1 71 ? 0.671 -13.387 -0.453 1.00 91.06 71 GLU A CA 1
ATOM 534 C C . GLU A 1 71 ? 0.334 -14.275 -1.659 1.00 91.06 71 GLU A C 1
ATOM 536 O O . GLU A 1 71 ? 1.229 -14.704 -2.386 1.00 91.06 71 GLU A O 1
ATOM 541 N N . GLY A 1 72 ? -0.958 -14.496 -1.930 1.00 93.69 72 GLY A N 1
ATOM 542 C CA . GLY A 1 72 ? -1.400 -15.227 -3.119 1.00 93.69 72 GLY A CA 1
ATOM 543 C C . GLY A 1 72 ? -0.971 -14.555 -4.427 1.00 93.69 72 GLY A C 1
ATOM 544 O O . GLY A 1 72 ? -0.506 -15.233 -5.341 1.00 93.69 72 GLY A O 1
ATOM 545 N N . PHE A 1 73 ? -1.073 -13.224 -4.504 1.00 89.00 73 PHE A N 1
ATOM 546 C CA . PHE A 1 73 ? -0.600 -12.447 -5.650 1.00 89.00 73 PHE A CA 1
ATOM 547 C C . PHE A 1 73 ? 0.909 -12.617 -5.872 1.00 89.00 73 PHE A C 1
ATOM 549 O O . PHE A 1 73 ? 1.321 -12.947 -6.980 1.00 89.00 73 PHE A O 1
ATOM 556 N N . ILE A 1 74 ? 1.729 -12.462 -4.827 1.00 90.56 74 ILE A N 1
ATOM 557 C CA . ILE A 1 74 ? 3.186 -12.641 -4.928 1.00 90.56 74 ILE A CA 1
ATOM 558 C C . ILE A 1 74 ? 3.546 -14.081 -5.310 1.00 90.56 74 ILE A C 1
ATOM 560 O O . ILE A 1 74 ? 4.412 -14.287 -6.159 1.00 90.56 74 ILE A O 1
ATOM 564 N N . GLY A 1 75 ? 2.866 -15.076 -4.735 1.00 93.69 75 GLY A N 1
ATOM 565 C CA . GLY A 1 75 ? 3.077 -16.486 -5.060 1.00 93.69 75 GLY A CA 1
ATOM 566 C C . GLY A 1 75 ? 2.795 -16.831 -6.525 1.00 93.69 75 GLY A C 1
ATOM 567 O O . GLY A 1 75 ? 3.451 -17.714 -7.067 1.00 93.69 75 GLY A O 1
ATOM 568 N N . ALA A 1 76 ? 1.873 -16.118 -7.179 1.00 93.00 76 ALA A N 1
ATOM 569 C CA . ALA A 1 76 ? 1.558 -16.298 -8.596 1.00 93.00 76 ALA A CA 1
ATOM 570 C C . ALA A 1 76 ? 2.561 -15.625 -9.557 1.00 93.00 76 ALA A C 1
ATOM 572 O O . ALA A 1 76 ? 2.514 -15.887 -10.756 1.00 93.00 76 ALA A O 1
ATOM 573 N N . LEU A 1 77 ? 3.443 -14.751 -9.056 1.00 86.81 77 LEU A N 1
ATOM 574 C CA . LEU A 1 77 ? 4.464 -14.049 -9.848 1.00 86.81 77 LEU A CA 1
ATOM 575 C C . LEU A 1 77 ? 5.829 -14.757 -9.860 1.00 86.81 77 LEU A C 1
ATOM 577 O O . LEU A 1 77 ? 6.773 -14.237 -10.459 1.00 86.81 77 LEU A O 1
ATOM 581 N N . ARG A 1 78 ? 5.952 -15.887 -9.158 1.00 61.25 78 ARG A N 1
ATOM 582 C CA . ARG A 1 78 ? 7.178 -16.683 -9.053 1.00 61.25 78 ARG A CA 1
ATOM 583 C C . ARG A 1 78 ? 7.249 -17.745 -10.141 1.00 61.25 78 ARG A C 1
ATOM 585 O O . ARG A 1 78 ? 8.383 -17.976 -10.611 1.00 61.25 78 ARG A O 1
#

pLDDT: mean 75.03, std 18.08, range [38.31, 93.69]

Solvent-accessible surface area (backbone atoms only — not comparable to full-atom values): 5060 Å² total; per-residue (Å²): 134,83,80,71,83,72,81,69,75,78,75,84,51,104,64,65,69,71,75,93,50,67,72,44,70,49,89,79,52,68,80,93,82,79,41,45,28,38,30,61,35,84,60,74,100,54,40,73,27,39,35,38,32,49,57,89,45,73,87,52,76,58,49,76,32,53,61,70,58,49,53,52,53,56,64,74,76,112

Sequence (78 aa):
MPATPRYVPSSTHPSAHLHGVRWWRSSRSTGMNNCVETARPDSGPWAGLLAVRDSKDASGPALLFAPAAWEGFIGALR

Foldseek 3Di:
DPDDPPPPPPPPPVPLPPPPWDWDWDPVPPDDDFIKIWTADCDDPLHQWIWIDGPVPPVDHTDTHHPVRVVVVVVVVD

InterPro domains:
  IPR007278 Domain of unknown function DUF397 [PF04149] (22-78)

Mean predicted aligned error: 9.82 Å

Organism: NCBI:txid2823109

Nearest PDB structures (foldseek):
  3me9-assembly1_B  TM=3.479E-01  e=9.771E+00  Homo sapiens

Secondary structure (DSSP, 8-state):
-------------TT---TT--EEE-TT--SSS--EEEE---SSTTTTPEEEEETT-TTSPPEEE-HHHHHHHHHHT-

Radius of gyration: 13.59 Å; Cα contacts (8 Å, |Δi|>4): 93; chains: 1; bounding box: 31×37×28 Å